Protein AF-A0A9J6FW35-F1 (afdb_monomer_lite)

Radius of gyration: 18.88 Å; chains: 1; bounding box: 47×38×40 Å

Organism: Haemaphysalis longicornis (NCBI:txid44386)

Secondary structure (DSSP, 8-state):
-HHHHHHHHHH-------HHHHHHHHHHHHHHTT-HHHHHHHHH-SBSS-EEEEEE-TTSTT-PEEEEEE-TTBHHHHHHHHHHHHHTT-----TT---SHHHHTT-

pLDDT: mean 89.57, std 8.13, range [56.5, 98.25]

Foldseek 3Di:
DVLVVVVCVVPDDDDPDDLVVVLVVVLVVCVVVVVVVLSVVSVQQPDSDWDWDWDWPPVDPPGHTDIDTGCPSHSVVSVVVVVCVVVVPDDDPDPPDDPDPVVVVVD

Sequence (107 aa):
MRKAHEAIQKNFKPSVVLPKKQKAVVLRLLKNGNLEHLRKAVAKSKKCSLEAFFTWKTHKTGLPARVIVSERGSWLNEVSTYLQRSLSKLVLHDPFLVRSSTDWCKL

Structure (mmCIF, N/CA/C/O backbone):
data_AF-A0A9J6FW35-F1
#
_entry.id   AF-A0A9J6FW35-F1
#
loop_
_atom_site.group_PDB
_atom_site.id
_atom_site.type_symbol
_atom_site.label_atom_id
_atom_site.label_alt_id
_atom_site.label_comp_id
_atom_site.label_asym_id
_atom_site.label_entity_id
_atom_site.label_seq_id
_atom_site.pdbx_PDB_ins_code
_atom_site.Cartn_x
_atom_site.Cartn_y
_atom_site.Cartn_z
_atom_site.occupancy
_atom_site.B_iso_or_equiv
_atom_site.auth_seq_id
_atom_site.auth_comp_id
_atom_site.auth_asym_id
_atom_site.auth_atom_id
_atom_site.pdbx_PDB_model_num
ATOM 1 N N . MET A 1 1 ? 26.267 0.012 -7.498 1.00 63.50 1 MET A N 1
ATOM 2 C CA . MET A 1 1 ? 25.349 1.147 -7.235 1.00 63.50 1 MET A CA 1
ATOM 3 C C . MET A 1 1 ? 24.710 1.744 -8.495 1.00 63.50 1 MET A C 1
ATOM 5 O O . MET A 1 1 ? 23.493 1.863 -8.509 1.00 63.50 1 MET A O 1
ATOM 9 N N . ARG A 1 2 ? 25.458 2.052 -9.571 1.00 82.31 2 ARG A N 1
ATOM 10 C CA . ARG A 1 2 ? 24.932 2.711 -10.794 1.00 82.31 2 ARG A CA 1
ATOM 11 C C . ARG A 1 2 ? 23.659 2.084 -11.399 1.00 82.31 2 ARG A C 1
ATOM 13 O O . ARG A 1 2 ? 22.650 2.764 -11.516 1.00 82.31 2 ARG A O 1
ATOM 20 N 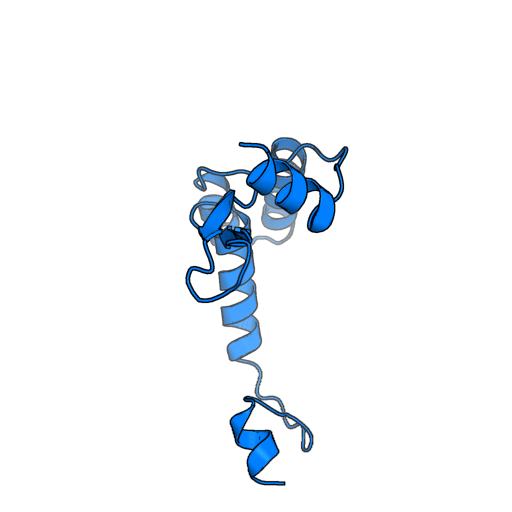N . LYS A 1 3 ? 23.660 0.775 -11.681 1.00 78.94 3 LYS A N 1
ATOM 21 C CA . LYS A 1 3 ? 22.494 0.071 -12.263 1.00 78.94 3 LYS A CA 1
ATOM 22 C C . LYS A 1 3 ? 21.244 0.083 -11.372 1.00 78.94 3 LYS A C 1
ATOM 24 O O . LYS A 1 3 ? 20.129 0.062 -11.879 1.00 78.94 3 LYS A O 1
ATOM 29 N N . ALA A 1 4 ? 21.420 0.101 -10.048 1.00 78.25 4 ALA A N 1
ATOM 30 C CA . ALA A 1 4 ? 20.299 0.218 -9.117 1.00 78.25 4 ALA A CA 1
ATOM 31 C C . ALA A 1 4 ? 19.704 1.631 -9.172 1.00 78.25 4 ALA A C 1
ATOM 33 O O . ALA A 1 4 ? 18.490 1.778 -9.243 1.00 78.25 4 ALA A O 1
ATOM 34 N N . HIS A 1 5 ? 20.554 2.660 -9.230 1.00 83.31 5 HIS A N 1
ATOM 35 C CA . HIS A 1 5 ? 20.115 4.042 -9.415 1.00 83.31 5 HIS A CA 1
ATOM 36 C C . HIS A 1 5 ? 19.372 4.239 -10.747 1.00 83.31 5 HIS A C 1
ATOM 38 O O . HIS A 1 5 ? 18.272 4.782 -10.755 1.00 83.31 5 HIS A O 1
ATOM 44 N N . GLU A 1 6 ? 19.911 3.722 -11.854 1.00 86.06 6 GLU A N 1
ATOM 45 C CA . GLU A 1 6 ? 19.247 3.733 -13.169 1.00 86.06 6 GLU A CA 1
ATOM 46 C C . GLU A 1 6 ? 17.879 3.037 -13.118 1.00 86.06 6 GLU A C 1
ATOM 48 O O . GLU A 1 6 ? 16.895 3.542 -13.657 1.00 86.06 6 GLU A O 1
ATOM 53 N N . ALA A 1 7 ? 17.786 1.900 -12.422 1.00 83.25 7 ALA A N 1
ATOM 54 C CA . ALA A 1 7 ? 16.520 1.208 -12.231 1.00 83.25 7 ALA A CA 1
ATOM 55 C C . ALA A 1 7 ? 15.527 2.026 -11.387 1.00 83.25 7 ALA A C 1
ATOM 57 O O . ALA A 1 7 ? 14.337 2.000 -11.689 1.00 83.25 7 ALA A O 1
ATOM 58 N N . ILE A 1 8 ? 15.977 2.773 -10.373 1.00 87.31 8 ILE A N 1
ATOM 59 C CA . ILE A 1 8 ? 15.098 3.672 -9.609 1.00 87.31 8 ILE A CA 1
ATOM 60 C C . ILE A 1 8 ? 14.552 4.770 -10.518 1.00 87.31 8 ILE A C 1
ATOM 62 O O . ILE A 1 8 ? 13.338 4.912 -10.618 1.00 87.31 8 ILE A O 1
ATOM 66 N N . GLN A 1 9 ? 15.429 5.492 -11.218 1.00 87.62 9 GLN A N 1
ATOM 67 C CA . GLN A 1 9 ? 15.042 6.608 -12.090 1.00 87.62 9 GLN A CA 1
ATOM 68 C C . GLN A 1 9 ? 14.107 6.167 -13.219 1.00 87.62 9 GLN A C 1
ATOM 70 O O . GLN A 1 9 ? 13.183 6.883 -13.588 1.00 87.62 9 GLN A O 1
ATOM 75 N N . LYS A 1 10 ? 14.311 4.955 -13.748 1.00 88.12 10 LYS A N 1
ATOM 76 C CA . LYS A 1 10 ? 13.448 4.393 -14.789 1.00 88.12 10 LYS A CA 1
ATOM 77 C C . LYS A 1 10 ? 12.047 4.035 -14.282 1.00 88.12 10 LYS A C 1
ATOM 79 O O . LYS A 1 10 ? 11.093 4.149 -15.044 1.00 88.12 10 LYS A O 1
ATOM 84 N N . ASN A 1 11 ? 11.923 3.527 -13.053 1.00 87.69 11 ASN A N 1
ATOM 85 C CA . ASN A 1 11 ? 10.667 2.944 -12.559 1.00 87.69 11 ASN A CA 1
ATOM 86 C C . ASN A 1 11 ? 9.884 3.862 -11.609 1.00 87.69 11 ASN A C 1
ATOM 88 O O . ASN A 1 11 ? 8.701 3.617 -11.385 1.00 87.69 11 ASN A O 1
ATOM 92 N N . PHE A 1 12 ? 10.505 4.901 -11.048 1.00 90.38 12 PHE A N 1
ATOM 93 C CA . PHE A 1 12 ? 9.874 5.779 -10.065 1.00 90.38 12 PHE A CA 1
ATOM 94 C C . PHE A 1 12 ? 10.017 7.250 -10.432 1.00 90.38 12 PHE A C 1
ATOM 96 O O . PHE A 1 12 ? 11.006 7.673 -11.022 1.00 90.38 12 PHE A O 1
ATOM 103 N N . LYS A 1 13 ? 9.031 8.040 -10.004 1.00 91.25 13 LYS A N 1
ATOM 104 C CA . LYS A 1 13 ? 9.074 9.501 -10.050 1.00 91.25 13 LYS A CA 1
ATOM 105 C C . LYS A 1 13 ? 9.258 10.050 -8.631 1.00 91.25 13 LYS A C 1
ATOM 107 O O . LYS A 1 13 ? 8.666 9.489 -7.702 1.00 91.25 13 LYS A O 1
ATOM 112 N N . PRO A 1 14 ? 10.035 11.131 -8.440 1.00 88.75 14 PRO A N 1
ATOM 113 C CA . PRO A 1 14 ? 10.105 11.818 -7.157 1.00 88.75 14 PRO A CA 1
ATOM 114 C C . PRO A 1 14 ? 8.714 12.258 -6.697 1.00 88.75 14 PRO A C 1
ATOM 116 O O . PRO A 1 14 ? 7.885 12.673 -7.506 1.00 88.75 14 PRO A O 1
ATOM 119 N N . SER A 1 15 ? 8.464 12.181 -5.392 1.00 87.38 15 SER A N 1
ATOM 120 C CA . SER A 1 15 ? 7.214 12.637 -4.790 1.00 87.38 15 SER A CA 1
ATOM 121 C C . SER A 1 15 ? 7.500 13.679 -3.722 1.00 87.38 15 SER A C 1
ATOM 123 O O . SER A 1 15 ? 8.365 13.484 -2.871 1.00 87.38 15 SER A O 1
ATOM 125 N N . VAL A 1 16 ? 6.733 14.767 -3.753 1.00 91.56 16 VAL A N 1
ATOM 126 C CA . VAL A 1 16 ? 6.744 15.814 -2.719 1.00 91.56 16 VAL A CA 1
ATOM 127 C C . VAL A 1 16 ? 5.953 15.407 -1.469 1.00 91.56 16 VAL A C 1
ATOM 129 O O . VAL A 1 16 ? 5.999 16.081 -0.440 1.00 91.56 16 VAL A O 1
ATOM 132 N N . VAL A 1 17 ? 5.206 14.301 -1.539 1.00 90.19 17 VAL A N 1
ATOM 133 C CA . VAL A 1 17 ? 4.352 13.839 -0.445 1.00 90.19 17 VAL A CA 1
ATOM 134 C C . VAL A 1 17 ? 5.196 13.163 0.625 1.00 90.19 17 VAL A C 1
ATOM 136 O O . VAL A 1 17 ? 5.875 12.168 0.380 1.00 90.19 17 VAL A O 1
ATOM 139 N N . LEU A 1 18 ? 5.085 13.660 1.854 1.00 92.94 18 LEU A N 1
ATOM 140 C CA . LEU A 1 18 ? 5.752 13.068 3.007 1.00 92.94 18 LEU A CA 1
ATOM 141 C C . LEU A 1 18 ? 4.978 11.831 3.498 1.00 92.94 18 LEU A C 1
ATOM 143 O O . LEU A 1 18 ? 3.845 11.981 3.971 1.00 92.94 18 LEU A O 1
ATOM 147 N N . PRO A 1 19 ? 5.579 10.624 3.506 1.00 92.69 19 PRO A N 1
ATOM 148 C CA . PRO A 1 19 ? 4.873 9.395 3.880 1.00 92.69 19 PRO A CA 1
ATOM 149 C C . PRO A 1 19 ? 4.258 9.434 5.286 1.00 92.69 19 PRO A C 1
ATOM 151 O O . PRO A 1 19 ? 3.169 8.909 5.516 1.00 92.69 19 PRO A O 1
ATOM 154 N N . LYS A 1 20 ? 4.922 10.107 6.236 1.00 93.81 20 LYS A N 1
ATOM 155 C CA . LYS A 1 20 ? 4.407 10.298 7.602 1.00 93.81 20 LYS A CA 1
ATOM 156 C C . LYS A 1 20 ? 3.133 11.150 7.628 1.00 93.81 20 LYS A C 1
ATOM 158 O O . LYS A 1 20 ? 2.190 10.799 8.333 1.00 93.81 20 LYS A O 1
ATOM 163 N N . LYS A 1 21 ? 3.088 12.235 6.840 1.00 95.12 21 LYS A N 1
ATOM 164 C CA . LYS A 1 21 ? 1.888 13.079 6.715 1.00 95.12 21 LYS A CA 1
ATOM 165 C C . LYS A 1 21 ? 0.741 12.272 6.109 1.00 95.12 21 LYS A C 1
ATOM 167 O O . LYS A 1 21 ? -0.365 12.310 6.638 1.00 95.12 21 LYS A O 1
ATOM 172 N N . GLN A 1 22 ? 1.024 11.466 5.085 1.00 94.94 22 GLN A N 1
ATOM 173 C CA . GLN A 1 22 ? 0.014 10.604 4.473 1.00 94.94 22 GLN A CA 1
ATOM 174 C C . GLN A 1 22 ? -0.547 9.575 5.465 1.00 94.94 22 GLN A C 1
ATOM 176 O O . GLN A 1 22 ? -1.762 9.430 5.579 1.00 94.94 22 GLN A O 1
ATOM 181 N N . LYS A 1 23 ? 0.315 8.921 6.256 1.00 95.62 23 LYS A N 1
ATOM 182 C CA . LYS A 1 23 ? -0.120 7.993 7.312 1.00 95.62 23 LYS A CA 1
ATOM 183 C C . LYS A 1 23 ? -1.023 8.682 8.347 1.00 95.62 23 LYS A C 1
ATOM 185 O O . LYS A 1 23 ? -2.019 8.097 8.768 1.00 95.62 23 LYS A O 1
ATOM 190 N N . ALA A 1 24 ? -0.720 9.923 8.734 1.00 96.44 24 ALA A N 1
ATOM 191 C CA . ALA A 1 24 ? -1.565 10.693 9.651 1.00 96.44 24 ALA A CA 1
ATOM 192 C C . ALA A 1 24 ? -2.955 10.992 9.058 1.00 96.44 24 ALA A C 1
ATOM 194 O O . ALA A 1 24 ? -3.964 10.852 9.750 1.00 96.44 24 ALA A O 1
ATOM 195 N N . VAL A 1 25 ? -3.023 11.334 7.765 1.00 96.56 25 VAL A N 1
ATOM 196 C CA . VAL A 1 25 ? -4.297 11.523 7.050 1.00 96.56 25 VAL A CA 1
ATOM 197 C C . VAL A 1 25 ? -5.125 10.239 7.062 1.00 96.56 25 VAL A C 1
ATOM 199 O O . VAL A 1 25 ? -6.308 10.286 7.390 1.00 96.56 25 VAL A O 1
ATOM 202 N N . VAL A 1 26 ? -4.502 9.092 6.781 1.00 96.25 26 VAL A N 1
ATOM 203 C CA . VAL A 1 26 ? -5.172 7.782 6.803 1.00 96.25 26 VAL A CA 1
ATOM 204 C C . VAL A 1 26 ? -5.719 7.466 8.192 1.00 96.25 26 VAL A C 1
ATOM 206 O O . VAL A 1 26 ? -6.882 7.104 8.319 1.00 96.25 26 VAL A O 1
ATOM 209 N N . LEU A 1 27 ? -4.931 7.663 9.251 1.00 98.00 27 LEU A N 1
ATOM 210 C CA . LEU A 1 27 ? -5.392 7.443 10.627 1.00 98.00 27 LEU A CA 1
ATOM 211 C C . LEU A 1 27 ? -6.630 8.279 10.975 1.00 98.00 27 LEU A C 1
ATOM 213 O O . LEU A 1 27 ? -7.526 7.782 11.657 1.00 98.00 27 LEU A O 1
ATOM 217 N N . ARG A 1 28 ? -6.691 9.525 10.495 1.00 98.25 28 ARG A N 1
ATOM 218 C CA . ARG A 1 28 ? -7.859 10.398 10.661 1.00 98.25 28 ARG A CA 1
ATOM 219 C C . ARG A 1 28 ? -9.067 9.887 9.874 1.00 98.25 28 ARG A C 1
ATOM 221 O O . ARG A 1 28 ? -10.151 9.828 10.438 1.00 98.25 28 ARG A O 1
ATOM 228 N N . LEU A 1 29 ? -8.886 9.478 8.617 1.00 97.88 29 LEU A N 1
ATOM 229 C CA . LEU A 1 29 ? -9.968 8.906 7.805 1.00 97.88 29 LEU A CA 1
ATOM 230 C C . LEU A 1 29 ? -10.556 7.649 8.456 1.00 97.88 29 LEU A C 1
ATOM 232 O O . LEU A 1 29 ? -11.770 7.526 8.573 1.00 97.88 29 LEU A O 1
ATOM 236 N N . LEU A 1 30 ? -9.697 6.753 8.945 1.00 97.81 30 LEU A N 1
ATOM 237 C CA . LEU A 1 30 ? -10.123 5.528 9.621 1.00 97.81 30 LEU A CA 1
ATOM 238 C C . LEU A 1 30 ? -10.846 5.810 10.939 1.00 97.81 30 LEU A C 1
ATOM 240 O O . LEU A 1 30 ? -11.804 5.114 11.263 1.00 97.81 30 LEU A O 1
ATOM 244 N N . LYS A 1 31 ? -10.418 6.839 11.682 1.00 97.94 31 LYS A N 1
ATOM 245 C CA . LYS A 1 31 ? -11.135 7.305 12.873 1.00 97.94 31 LYS A CA 1
ATOM 246 C C . LYS A 1 31 ? -12.534 7.804 12.506 1.00 97.94 31 LYS A C 1
ATOM 248 O O . LYS A 1 31 ? -13.500 7.375 13.119 1.00 97.94 31 LYS A O 1
ATOM 253 N N . ASN A 1 32 ? -12.638 8.664 11.493 1.00 98.00 32 ASN A N 1
ATOM 254 C CA . ASN A 1 32 ? -13.914 9.237 11.056 1.00 98.00 32 ASN A CA 1
ATOM 255 C C . ASN A 1 32 ? -14.870 8.176 10.489 1.00 98.00 32 ASN A C 1
ATOM 257 O O . ASN A 1 32 ? -16.078 8.307 10.626 1.00 98.00 32 ASN A O 1
ATOM 261 N N . GLY A 1 33 ? -14.333 7.119 9.876 1.00 96.50 33 GLY A N 1
ATOM 262 C CA . GLY A 1 33 ? -15.105 5.976 9.389 1.00 96.50 33 GLY A CA 1
ATOM 263 C C . GLY A 1 33 ? -15.433 4.922 10.451 1.00 96.50 33 GLY A C 1
ATOM 264 O O . GLY A 1 33 ? -15.897 3.848 10.085 1.00 96.50 33 GLY A O 1
ATOM 265 N N . ASN A 1 34 ? -15.155 5.172 11.738 1.00 96.69 34 ASN A N 1
ATOM 266 C CA . ASN A 1 34 ? -15.351 4.217 12.839 1.00 96.69 34 ASN A CA 1
ATOM 267 C C . ASN A 1 34 ? -14.626 2.862 12.650 1.00 96.69 34 ASN A C 1
ATOM 269 O O . ASN A 1 34 ? -15.033 1.835 13.189 1.00 96.69 34 ASN A O 1
ATOM 273 N N . LEU A 1 35 ? -13.500 2.847 11.927 1.00 97.38 35 LEU A N 1
ATOM 274 C CA . LEU A 1 35 ? -12.703 1.648 11.636 1.00 97.38 35 LEU A CA 1
ATOM 275 C C . LEU A 1 35 ? -11.581 1.447 12.668 1.00 97.38 35 LEU A C 1
ATOM 277 O O . LEU A 1 35 ? -10.401 1.350 12.323 1.00 97.38 35 LEU A O 1
ATOM 281 N N . GLU A 1 36 ? -11.930 1.394 13.954 1.00 97.06 36 GLU A N 1
ATOM 282 C CA . GLU A 1 36 ? -10.957 1.484 15.055 1.00 97.06 36 GLU A CA 1
ATOM 283 C C . GLU A 1 36 ? -9.942 0.328 15.078 1.00 97.06 36 GLU A C 1
ATOM 285 O O . GLU A 1 36 ? -8.755 0.543 15.337 1.00 97.06 36 GLU A O 1
ATOM 290 N N . HIS A 1 37 ? -10.368 -0.893 14.742 1.00 96.25 37 HIS A N 1
ATOM 291 C CA . HIS A 1 37 ? -9.462 -2.043 14.664 1.00 96.25 37 HIS A CA 1
ATOM 292 C C . HIS A 1 37 ? -8.390 -1.847 13.580 1.00 96.25 37 HIS A C 1
ATOM 294 O O . HIS A 1 37 ? -7.193 -2.002 13.837 1.00 96.25 37 HIS A O 1
ATOM 300 N N . LEU A 1 38 ? -8.806 -1.430 12.379 1.00 97.56 38 LEU A N 1
ATOM 301 C CA . LEU A 1 38 ? -7.888 -1.129 11.281 1.00 97.56 38 LEU A CA 1
ATOM 302 C C . LEU A 1 38 ? -6.998 0.073 11.614 1.00 97.56 38 LEU A C 1
ATOM 304 O O . LEU A 1 38 ? -5.798 0.046 11.350 1.00 97.56 38 LEU A O 1
ATOM 308 N N . ARG A 1 39 ? -7.551 1.109 12.254 1.00 98.19 39 ARG A N 1
ATOM 309 C CA . ARG A 1 39 ? -6.794 2.285 12.695 1.00 98.19 39 ARG A CA 1
ATOM 310 C C . ARG A 1 39 ? -5.657 1.900 13.641 1.00 98.19 39 ARG A C 1
ATOM 312 O O . ARG A 1 39 ? -4.536 2.377 13.460 1.00 98.19 39 ARG A O 1
ATOM 319 N N . LYS A 1 40 ? -5.914 1.028 14.623 1.00 97.88 40 LYS A N 1
ATOM 320 C CA . LYS A 1 40 ? -4.890 0.520 15.556 1.00 97.88 40 LYS A CA 1
ATOM 321 C C . LYS A 1 40 ? -3.805 -0.280 14.830 1.00 97.88 40 LYS A C 1
ATOM 323 O O . LYS A 1 40 ? -2.621 -0.059 15.090 1.00 97.88 40 LYS A O 1
ATOM 328 N N . ALA A 1 41 ? -4.186 -1.144 13.888 1.00 97.12 41 ALA A N 1
ATOM 329 C CA . ALA A 1 41 ? -3.234 -1.891 13.063 1.00 97.12 41 ALA A CA 1
ATOM 330 C C . ALA A 1 41 ? -2.346 -0.949 12.225 1.00 97.12 41 ALA A C 1
ATOM 332 O O . ALA A 1 41 ? -1.115 -1.021 12.282 1.00 97.12 41 ALA A O 1
ATOM 333 N N . VAL A 1 42 ? -2.959 0.029 11.547 1.00 97.19 42 VAL A N 1
ATOM 334 C CA . VAL A 1 42 ? -2.253 1.074 10.794 1.00 97.19 42 VAL A CA 1
ATOM 335 C C . VAL A 1 42 ? -1.323 1.879 11.698 1.00 97.19 42 VAL A C 1
ATOM 337 O O . VAL A 1 42 ? -0.179 2.124 11.314 1.00 97.19 42 VAL A O 1
ATOM 340 N N . ALA A 1 43 ? -1.745 2.263 12.904 1.00 96.69 43 ALA A N 1
ATOM 341 C CA . ALA A 1 43 ? -0.901 2.999 13.844 1.00 96.69 43 ALA A CA 1
ATOM 342 C C . ALA A 1 43 ? 0.364 2.202 14.204 1.00 96.69 43 ALA A C 1
ATOM 344 O O . ALA A 1 43 ? 1.467 2.746 14.107 1.00 96.69 43 ALA A O 1
ATOM 345 N N . LYS A 1 44 ? 0.210 0.903 14.502 1.00 96.56 44 LYS A N 1
ATOM 346 C CA . LYS A 1 44 ? 1.292 -0.023 14.881 1.00 96.56 44 LYS A CA 1
ATOM 347 C C . LYS A 1 44 ? 2.264 -0.355 13.738 1.00 96.56 44 LYS A C 1
ATOM 349 O O . LYS A 1 44 ? 3.380 -0.799 14.004 1.00 96.56 44 LYS A O 1
ATOM 354 N N . SER A 1 45 ? 1.877 -0.146 12.477 1.00 95.12 45 SER A N 1
ATOM 355 C CA . SER A 1 45 ? 2.764 -0.396 11.331 1.00 95.12 45 SER A CA 1
ATOM 356 C C . SER A 1 45 ? 4.081 0.387 11.440 1.00 95.12 45 SER A C 1
ATOM 358 O O . SER A 1 45 ? 4.098 1.583 11.746 1.00 95.12 45 SER A O 1
ATOM 360 N N . LYS A 1 46 ? 5.205 -0.285 11.171 1.00 92.62 46 LYS A N 1
ATOM 361 C CA . LYS A 1 46 ? 6.547 0.292 11.349 1.00 92.62 46 LYS A CA 1
ATOM 362 C C . LYS A 1 46 ? 6.930 1.229 10.203 1.00 92.62 46 LYS A C 1
ATOM 364 O O . LYS A 1 46 ? 7.603 2.232 10.425 1.00 92.62 46 LYS A O 1
ATOM 369 N N . LYS A 1 47 ? 6.502 0.917 8.977 1.00 93.94 47 LYS A N 1
ATOM 370 C CA . LYS A 1 47 ? 6.873 1.665 7.770 1.00 93.94 47 LYS A CA 1
ATOM 371 C C . LYS A 1 47 ? 5.754 2.610 7.338 1.00 93.94 47 LYS A C 1
ATOM 373 O O . LYS A 1 47 ? 4.571 2.278 7.384 1.00 93.94 47 LYS A O 1
ATOM 378 N N . CYS A 1 48 ? 6.141 3.804 6.897 1.00 92.56 48 CYS A N 1
ATOM 379 C CA . CYS A 1 48 ? 5.206 4.805 6.371 1.00 92.56 48 CYS A CA 1
ATOM 380 C C . CYS A 1 48 ? 5.047 4.736 4.844 1.00 92.56 48 CYS A C 1
ATOM 382 O O . CYS A 1 48 ? 4.144 5.368 4.304 1.00 92.56 48 CYS A O 1
ATOM 384 N N . SER A 1 49 ? 5.909 3.982 4.165 1.00 90.88 49 SER A N 1
ATOM 385 C CA . SER A 1 49 ? 5.940 3.803 2.715 1.00 90.88 49 SER A CA 1
ATOM 386 C C . SER A 1 49 ? 6.183 2.336 2.365 1.00 90.88 49 SER A C 1
ATOM 388 O O . SER A 1 49 ? 6.527 1.528 3.234 1.00 90.88 49 SER A O 1
ATOM 390 N N . LEU A 1 50 ? 6.034 2.020 1.081 1.00 92.12 50 LEU A N 1
ATOM 391 C CA . LEU A 1 50 ? 6.527 0.774 0.506 1.00 92.12 50 LEU A CA 1
ATOM 392 C C . LEU A 1 50 ? 8.062 0.755 0.537 1.00 92.12 50 LEU A C 1
ATOM 394 O O . LEU A 1 50 ? 8.709 1.807 0.556 1.00 92.12 50 LEU A O 1
ATOM 398 N N . GLU A 1 51 ? 8.632 -0.442 0.543 1.00 91.31 51 GLU A N 1
ATOM 399 C CA . GLU A 1 51 ? 10.073 -0.661 0.454 1.00 91.31 51 GLU A CA 1
ATOM 400 C C . GLU A 1 51 ? 10.425 -1.192 -0.933 1.00 91.31 51 GLU A C 1
ATOM 402 O O . GLU A 1 51 ? 9.795 -2.134 -1.414 1.00 91.31 51 GLU A O 1
ATOM 407 N N . ALA A 1 52 ? 11.433 -0.595 -1.566 1.00 90.19 52 ALA A N 1
ATOM 408 C CA . ALA A 1 52 ? 11.973 -1.066 -2.833 1.00 90.19 52 ALA A CA 1
ATOM 409 C C . ALA A 1 52 ? 13.304 -1.786 -2.598 1.00 90.19 52 ALA A C 1
ATOM 411 O O . ALA A 1 52 ? 14.191 -1.262 -1.925 1.00 90.19 52 ALA A O 1
ATOM 412 N N . PHE A 1 53 ? 13.458 -2.964 -3.190 1.00 90.62 53 PHE A N 1
ATOM 413 C CA . PHE A 1 53 ? 14.715 -3.706 -3.234 1.00 90.62 53 PHE A CA 1
ATOM 414 C C . PHE A 1 53 ? 14.952 -4.261 -4.639 1.00 90.62 53 PHE A C 1
ATOM 416 O O . PHE A 1 53 ? 14.090 -4.169 -5.513 1.00 90.62 53 PHE A O 1
ATOM 423 N N . PHE A 1 54 ? 16.143 -4.804 -4.885 1.00 89.94 54 PHE A N 1
ATOM 424 C CA . PHE A 1 54 ? 16.566 -5.204 -6.226 1.00 89.94 54 PHE A CA 1
ATOM 425 C C . PHE A 1 54 ? 16.974 -6.668 -6.255 1.00 89.94 54 PHE A C 1
ATOM 427 O O . PHE A 1 54 ? 17.630 -7.160 -5.341 1.00 89.94 54 PHE A O 1
ATOM 434 N N . THR A 1 55 ? 16.628 -7.341 -7.348 1.00 90.88 55 THR A N 1
ATOM 435 C CA . THR A 1 55 ? 17.174 -8.652 -7.699 1.00 90.88 55 THR A CA 1
ATOM 436 C C . THR A 1 55 ? 17.759 -8.612 -9.106 1.00 90.88 55 THR A C 1
ATOM 438 O O . THR A 1 55 ? 17.246 -7.908 -9.981 1.00 90.88 55 THR A O 1
ATOM 441 N N . TRP A 1 56 ? 18.841 -9.346 -9.343 1.00 91.19 56 TRP A N 1
ATOM 442 C CA . TRP A 1 56 ? 19.499 -9.383 -10.646 1.00 91.19 56 TRP A CA 1
ATOM 443 C C . TRP A 1 56 ? 18.880 -10.457 -11.530 1.00 91.19 56 TRP A C 1
ATOM 445 O O . TRP A 1 56 ? 18.733 -11.608 -11.125 1.00 91.19 56 TRP A O 1
ATOM 455 N N . LYS A 1 57 ? 18.549 -10.104 -12.776 1.00 88.31 57 LYS A N 1
ATOM 456 C CA . LYS A 1 57 ? 18.174 -11.106 -13.780 1.00 88.31 57 LYS A CA 1
ATOM 457 C C . LYS A 1 57 ? 19.442 -11.734 -14.357 1.00 88.31 57 LYS A C 1
ATOM 459 O O . LYS A 1 57 ? 19.966 -11.244 -15.353 1.00 88.31 57 LYS A O 1
ATOM 464 N N . THR A 1 58 ? 19.913 -12.809 -13.730 1.00 90.88 58 THR A N 1
ATOM 465 C CA . THR A 1 58 ? 21.146 -13.524 -14.115 1.00 90.88 58 THR A CA 1
ATOM 466 C C . THR A 1 58 ? 21.081 -14.149 -15.509 1.00 90.88 58 THR A C 1
ATOM 468 O O . THR A 1 58 ? 22.097 -14.238 -16.181 1.00 90.88 58 THR A O 1
ATOM 471 N N . HIS A 1 59 ? 19.882 -14.496 -15.984 1.00 89.38 59 HIS A N 1
ATOM 472 C CA . HIS A 1 59 ? 19.655 -15.073 -17.314 1.00 89.38 59 HIS A CA 1
ATOM 473 C C . HIS A 1 59 ? 19.652 -14.053 -18.471 1.00 89.38 59 HIS A C 1
ATOM 475 O O . HIS A 1 59 ? 19.387 -14.435 -19.606 1.00 89.38 59 HIS A O 1
ATOM 481 N N . LYS A 1 60 ? 19.850 -12.750 -18.215 1.00 88.62 60 LYS A N 1
ATOM 482 C CA . LYS A 1 60 ? 19.829 -11.715 -19.263 1.00 88.62 60 LYS A CA 1
ATOM 483 C C . LYS A 1 60 ? 21.189 -11.058 -19.413 1.00 88.62 60 LYS A C 1
ATOM 485 O O . LYS A 1 60 ? 21.792 -10.634 -18.424 1.00 88.62 60 LYS A O 1
ATOM 490 N N . THR A 1 61 ? 21.609 -10.875 -20.660 1.00 86.81 61 THR A 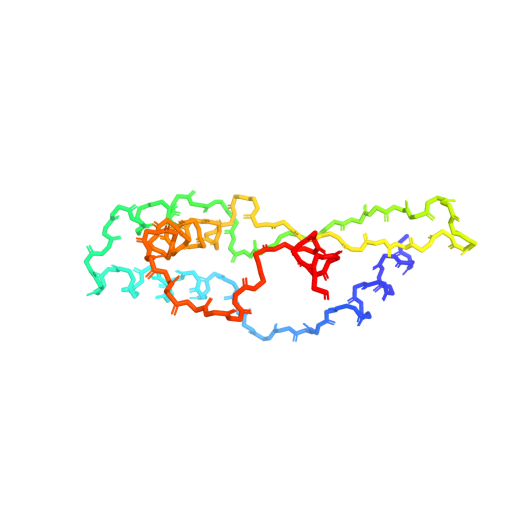N 1
ATOM 491 C CA . THR A 1 61 ? 22.804 -10.108 -21.013 1.00 86.81 61 THR A CA 1
ATOM 492 C C . THR A 1 61 ? 22.755 -8.723 -20.367 1.00 86.81 61 THR A C 1
ATOM 494 O O . THR A 1 61 ? 21.712 -8.067 -20.330 1.00 86.81 61 THR A O 1
ATOM 497 N N . GLY A 1 62 ? 23.877 -8.296 -19.790 1.00 84.19 62 GLY A N 1
ATOM 498 C CA . GLY A 1 62 ? 23.969 -7.026 -19.070 1.00 84.19 62 GLY A CA 1
ATOM 499 C C . GLY A 1 62 ? 23.431 -7.047 -17.633 1.00 84.19 62 GLY A C 1
ATOM 500 O O . GLY A 1 62 ? 23.542 -6.020 -16.961 1.00 84.19 62 GLY A O 1
ATOM 501 N N . LEU A 1 63 ? 22.919 -8.179 -17.128 1.00 86.06 63 LEU A N 1
ATOM 502 C CA . LEU A 1 63 ? 22.491 -8.384 -15.732 1.00 86.06 63 LEU A CA 1
ATOM 503 C C . LEU A 1 63 ? 21.608 -7.235 -15.196 1.00 86.06 63 LEU A C 1
ATOM 505 O O . LEU A 1 63 ? 22.001 -6.533 -14.257 1.00 86.06 63 LEU A O 1
ATOM 509 N N . PRO A 1 64 ? 20.440 -6.969 -15.810 1.00 87.31 64 PRO A N 1
ATOM 510 C CA . PRO A 1 64 ? 19.602 -5.848 -15.412 1.00 87.31 64 PRO A CA 1
ATOM 511 C C . PRO A 1 64 ? 19.001 -6.059 -14.015 1.00 87.31 64 PRO A C 1
ATOM 513 O O . PRO A 1 64 ? 18.614 -7.175 -13.646 1.00 87.31 64 PRO A O 1
ATOM 516 N N . ALA A 1 65 ? 18.870 -4.963 -13.260 1.00 88.12 65 ALA A N 1
ATOM 517 C CA . ALA A 1 65 ? 18.159 -4.957 -11.983 1.00 88.12 65 ALA A CA 1
ATOM 518 C C . ALA A 1 65 ? 16.653 -5.067 -12.239 1.00 88.12 65 ALA A C 1
ATOM 520 O O . ALA A 1 65 ? 16.089 -4.293 -13.014 1.00 88.12 65 ALA A O 1
ATOM 521 N N . ARG A 1 66 ? 15.981 -5.987 -11.552 1.00 86.38 66 ARG A N 1
ATOM 522 C CA . ARG A 1 66 ? 14.534 -5.943 -11.354 1.00 86.38 66 ARG A CA 1
ATOM 523 C C . ARG A 1 66 ? 14.275 -5.280 -10.013 1.00 86.38 66 ARG A C 1
ATOM 525 O O . ARG A 1 66 ? 14.730 -5.773 -8.985 1.00 86.38 66 ARG A O 1
ATOM 532 N N . VAL A 1 67 ? 13.520 -4.192 -10.046 1.00 90.81 67 VAL A N 1
ATOM 533 C CA . VAL A 1 67 ? 12.966 -3.588 -8.839 1.00 90.81 67 VAL A CA 1
ATOM 534 C C . VAL A 1 67 ? 11.827 -4.465 -8.333 1.00 90.81 67 VAL A C 1
ATOM 536 O O . VAL A 1 67 ? 10.982 -4.894 -9.118 1.00 90.81 67 VAL A O 1
ATOM 539 N N . ILE A 1 68 ? 11.812 -4.728 -7.035 1.00 91.06 68 ILE A N 1
ATOM 540 C CA . ILE A 1 68 ? 10.714 -5.370 -6.325 1.00 91.06 68 ILE A CA 1
ATOM 541 C C . ILE A 1 68 ? 10.224 -4.386 -5.269 1.00 91.06 68 ILE A C 1
ATOM 543 O O . ILE A 1 68 ? 11.026 -3.787 -4.554 1.00 91.06 68 ILE A O 1
ATOM 547 N N . VAL A 1 69 ? 8.907 -4.213 -5.189 1.00 91.94 69 VAL A N 1
ATOM 548 C CA . VAL A 1 69 ? 8.252 -3.347 -4.208 1.00 91.94 69 VAL A CA 1
ATOM 549 C C . VAL A 1 69 ? 7.506 -4.226 -3.217 1.00 91.94 69 VAL A C 1
ATOM 551 O O . VAL A 1 69 ? 6.772 -5.124 -3.618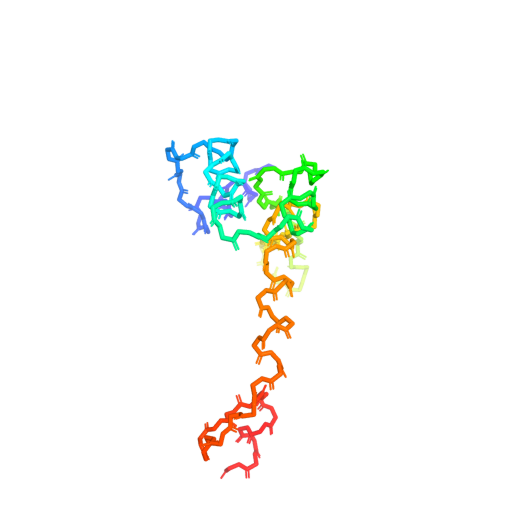 1.00 91.94 69 VAL A O 1
ATOM 554 N N . SER A 1 70 ? 7.703 -3.976 -1.928 1.00 92.75 70 SER A N 1
ATOM 555 C CA . SER A 1 70 ? 7.046 -4.705 -0.849 1.00 92.75 70 SER A CA 1
ATOM 556 C C . SER A 1 70 ? 6.258 -3.762 0.043 1.00 92.75 70 SER A C 1
ATOM 558 O O . SER A 1 70 ? 6.758 -2.728 0.492 1.00 92.75 70 SER A O 1
ATOM 560 N N . GLU A 1 71 ? 5.024 -4.155 0.344 1.00 93.50 71 GLU A N 1
ATOM 561 C CA . GLU A 1 71 ? 4.186 -3.500 1.345 1.00 93.50 71 GLU A CA 1
ATOM 562 C C . GLU A 1 71 ? 4.448 -4.012 2.769 1.00 93.50 71 GLU A C 1
ATOM 564 O O . GLU A 1 71 ? 3.895 -3.469 3.728 1.00 93.50 71 GLU A O 1
ATOM 569 N N . ARG A 1 72 ? 5.314 -5.023 2.945 1.00 92.81 72 ARG A N 1
ATOM 570 C CA . ARG A 1 72 ? 5.516 -5.706 4.228 1.00 92.81 72 ARG A CA 1
ATOM 571 C C . ARG A 1 72 ? 5.919 -4.735 5.340 1.00 92.81 72 ARG A C 1
ATOM 573 O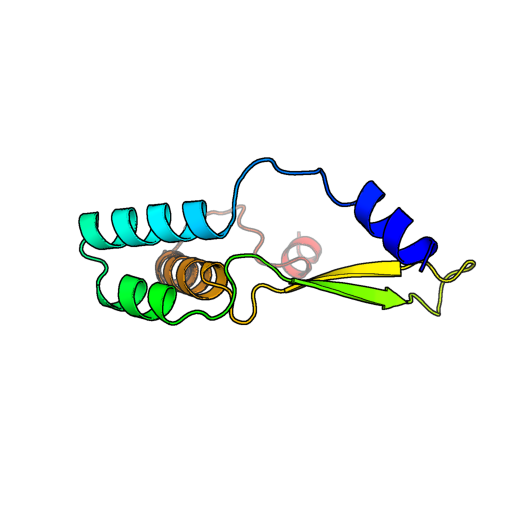 O . ARG A 1 72 ? 6.991 -4.121 5.315 1.00 92.81 72 ARG A O 1
ATOM 580 N N . GLY A 1 73 ? 5.073 -4.666 6.367 1.00 92.19 73 GLY A N 1
ATOM 581 C CA . GLY A 1 73 ? 5.261 -3.809 7.540 1.00 92.19 73 GLY A CA 1
ATOM 582 C C . GLY A 1 73 ? 4.884 -2.340 7.324 1.00 92.19 73 GLY A C 1
ATOM 583 O O . GLY A 1 73 ? 5.049 -1.540 8.250 1.00 92.19 73 GLY A O 1
ATOM 584 N N . SER A 1 74 ? 4.396 -1.982 6.133 1.00 95.69 74 SER A N 1
ATOM 585 C CA . SER A 1 74 ? 3.799 -0.677 5.850 1.00 95.69 74 SER A CA 1
ATOM 586 C C . SER A 1 74 ? 2.334 -0.640 6.274 1.00 95.69 74 SER A C 1
ATOM 588 O O . SER A 1 74 ? 1.670 -1.672 6.337 1.00 95.69 74 SER A O 1
ATOM 590 N N . TRP A 1 75 ? 1.807 0.556 6.537 1.00 95.69 75 TRP A N 1
ATOM 591 C CA . TRP A 1 75 ? 0.372 0.714 6.786 1.00 95.69 75 TRP A CA 1
ATOM 592 C C . TRP A 1 75 ? -0.491 0.347 5.572 1.00 95.69 75 TRP A C 1
ATOM 594 O O . TRP A 1 75 ? -1.657 0.008 5.762 1.00 95.69 75 TRP A O 1
ATOM 604 N N . LEU A 1 76 ? 0.060 0.411 4.350 1.00 95.19 76 LEU A N 1
ATOM 605 C CA . LEU A 1 76 ? -0.684 0.057 3.142 1.00 95.19 76 LEU A CA 1
ATOM 606 C C . LEU A 1 76 ? -1.115 -1.406 3.183 1.00 95.19 76 LEU A C 1
ATOM 608 O O . LEU A 1 76 ? -2.256 -1.668 2.840 1.00 95.19 76 LEU A O 1
ATOM 612 N N . ASN A 1 77 ? -0.270 -2.303 3.703 1.00 96.38 77 ASN A N 1
ATOM 613 C CA . ASN A 1 77 ? -0.585 -3.727 3.851 1.00 96.38 77 ASN A CA 1
ATOM 614 C C . ASN A 1 77 ? -1.843 -3.975 4.698 1.00 96.38 77 ASN A C 1
ATOM 616 O O . ASN A 1 77 ? -2.655 -4.842 4.388 1.00 96.38 77 ASN A O 1
ATOM 620 N N . GLU A 1 78 ? -2.016 -3.212 5.780 1.00 96.56 78 GLU A N 1
ATOM 621 C CA . GLU A 1 78 ? -3.194 -3.340 6.646 1.00 96.56 78 GLU A CA 1
ATOM 622 C C . GLU A 1 78 ? -4.465 -2.892 5.913 1.00 96.56 78 GLU A C 1
ATOM 624 O O . GLU A 1 78 ? -5.499 -3.559 5.967 1.00 96.56 78 GLU A O 1
ATOM 629 N N . VAL A 1 79 ? -4.378 -1.767 5.196 1.00 95.75 79 VAL A N 1
ATOM 630 C CA . VAL A 1 79 ? -5.504 -1.200 4.444 1.00 95.75 79 VAL A CA 1
ATOM 631 C C . VAL A 1 79 ? -5.851 -2.065 3.229 1.00 95.75 79 VAL A C 1
ATOM 633 O O . VAL A 1 79 ? -7.026 -2.360 3.021 1.00 95.75 79 VAL A O 1
ATOM 636 N N . SER A 1 80 ? -4.858 -2.512 2.458 1.00 95.38 80 SER A N 1
ATOM 637 C CA . SER A 1 80 ? -5.038 -3.373 1.284 1.00 95.38 80 SER A CA 1
ATOM 638 C C . SER A 1 80 ? -5.680 -4.697 1.681 1.00 95.38 80 SER A C 1
ATOM 640 O O . SER A 1 80 ? -6.689 -5.084 1.096 1.00 95.38 80 SER A O 1
ATOM 642 N N . THR A 1 81 ? -5.193 -5.328 2.752 1.00 95.69 81 THR A N 1
ATOM 643 C CA . THR A 1 81 ? -5.772 -6.565 3.290 1.00 95.69 81 THR A CA 1
ATOM 644 C C . THR A 1 81 ? -7.220 -6.365 3.739 1.00 95.69 81 THR A C 1
ATOM 646 O O . THR A 1 81 ? -8.076 -7.208 3.466 1.00 95.69 81 THR A O 1
ATOM 649 N N . TYR A 1 82 ? -7.530 -5.263 4.427 1.00 95.62 82 TYR A N 1
ATOM 650 C CA . TYR A 1 82 ? -8.901 -4.962 4.847 1.00 95.62 82 TYR A CA 1
ATOM 651 C C . TYR A 1 82 ? -9.854 -4.804 3.654 1.00 95.62 82 TYR A C 1
ATOM 653 O O . TYR A 1 82 ? -10.940 -5.392 3.637 1.00 95.62 82 TYR A O 1
ATOM 661 N N . LEU A 1 83 ? -9.433 -4.041 2.642 1.00 95.31 83 LEU A N 1
ATOM 662 C CA . LEU A 1 83 ? -10.206 -3.840 1.419 1.00 95.31 83 LEU A CA 1
ATOM 663 C C . LEU A 1 83 ? -10.388 -5.158 0.671 1.00 95.31 83 LEU A C 1
ATOM 665 O O . LEU A 1 83 ? -11.514 -5.514 0.339 1.00 95.31 83 LEU A O 1
ATOM 669 N N . GLN A 1 84 ? -9.315 -5.928 0.492 1.00 94.44 84 GLN A N 1
ATOM 670 C CA . GLN A 1 84 ? -9.363 -7.220 -0.180 1.00 94.44 84 GLN A CA 1
ATOM 671 C C . GLN A 1 84 ? -10.317 -8.184 0.526 1.00 94.44 84 GLN A C 1
ATOM 673 O O . GLN A 1 84 ? -11.155 -8.780 -0.133 1.00 94.44 84 GLN A O 1
ATOM 678 N N . ARG A 1 85 ? -10.282 -8.291 1.861 1.00 94.62 85 ARG A N 1
ATOM 679 C CA . ARG A 1 85 ? -11.234 -9.133 2.616 1.00 94.62 85 ARG A CA 1
ATOM 680 C C . ARG A 1 85 ? -12.690 -8.745 2.385 1.00 94.62 85 ARG A C 1
ATOM 682 O O . ARG A 1 85 ? -13.559 -9.611 2.437 1.00 94.62 85 ARG A O 1
ATOM 689 N N . SER A 1 86 ? -12.953 -7.458 2.189 1.00 91.69 86 SER A N 1
ATOM 690 C CA . SER A 1 86 ? -14.300 -6.952 1.924 1.00 91.69 86 SER A CA 1
ATOM 691 C C . SER A 1 86 ? -14.712 -7.257 0.483 1.00 91.69 86 SER A C 1
ATOM 693 O O . SER A 1 86 ? -15.785 -7.806 0.256 1.00 91.69 86 SER A O 1
ATOM 695 N N . LEU A 1 87 ? -13.824 -6.988 -0.477 1.00 91.25 87 LEU A N 1
ATOM 696 C CA . LEU A 1 87 ? -14.052 -7.229 -1.902 1.00 91.25 87 LEU A CA 1
ATOM 697 C C . LEU A 1 87 ? -14.167 -8.722 -2.236 1.00 91.25 87 LEU A C 1
ATOM 699 O O . LEU A 1 87 ? -15.017 -9.097 -3.031 1.00 91.25 87 LEU A O 1
ATOM 703 N N . SER A 1 88 ? -13.387 -9.590 -1.591 1.00 89.00 88 SER A N 1
ATOM 704 C CA . SER A 1 88 ? -13.429 -11.042 -1.813 1.00 89.00 88 SER A CA 1
ATOM 705 C C . SER A 1 88 ? -14.745 -11.695 -1.386 1.00 89.00 88 SER A C 1
ATOM 707 O O . SER A 1 88 ? -15.001 -12.834 -1.764 1.00 89.00 88 SER A O 1
ATOM 709 N N . LYS A 1 89 ? -15.570 -11.011 -0.583 1.00 89.69 89 LYS A N 1
ATOM 710 C CA . LYS A 1 89 ? -16.912 -11.483 -0.211 1.00 89.69 89 LYS A CA 1
ATOM 711 C C . LYS A 1 89 ? -17.976 -11.104 -1.238 1.00 89.69 89 LYS A C 1
ATOM 713 O O . LYS A 1 89 ? -19.088 -11.616 -1.162 1.00 89.69 89 LYS A O 1
ATOM 718 N N . LEU A 1 90 ? -17.664 -10.195 -2.161 1.00 88.75 90 LEU A N 1
ATOM 719 C CA . LEU A 1 90 ? -18.597 -9.792 -3.201 1.00 88.75 90 LEU A CA 1
ATOM 720 C C . LEU A 1 90 ? -18.697 -10.915 -4.233 1.00 88.75 90 LEU A C 1
ATOM 722 O O . LEU A 1 90 ? -17.709 -11.301 -4.858 1.00 88.75 90 LEU A O 1
ATOM 726 N N . VAL A 1 91 ? -19.908 -11.435 -4.414 1.00 83.44 91 VAL A N 1
ATOM 727 C CA . VAL A 1 91 ? -20.215 -12.353 -5.509 1.00 83.44 91 VAL A CA 1
ATOM 728 C C . VAL A 1 91 ? -20.448 -11.505 -6.752 1.00 83.44 91 VAL A C 1
ATOM 730 O O . VAL A 1 91 ? -21.471 -10.838 -6.878 1.00 83.44 91 VAL A O 1
ATOM 733 N N . LEU A 1 92 ? -19.468 -11.496 -7.651 1.00 83.94 92 LEU A N 1
ATOM 734 C CA . LEU A 1 92 ? -19.582 -10.819 -8.937 1.00 83.94 92 LEU A CA 1
ATOM 735 C C . LEU A 1 92 ? -20.187 -11.780 -9.957 1.00 83.94 92 LEU A C 1
ATOM 737 O O . LEU A 1 92 ? -19.602 -12.824 -10.252 1.00 83.94 92 LEU A O 1
ATOM 741 N N . HIS A 1 93 ? -21.347 -11.410 -10.493 1.00 82.94 93 HIS A N 1
ATOM 742 C CA . HIS A 1 93 ? -21.962 -12.086 -11.628 1.00 82.94 93 HIS A CA 1
ATOM 743 C C . HIS A 1 93 ? -21.569 -11.342 -12.906 1.00 82.94 93 HIS A C 1
ATOM 745 O O . HIS A 1 93 ? -22.334 -10.553 -13.451 1.00 82.94 93 HIS A O 1
ATOM 751 N N . ASP A 1 94 ? -20.327 -11.545 -13.331 1.00 82.69 94 ASP A N 1
ATOM 752 C CA . ASP A 1 94 ? -19.776 -10.931 -14.535 1.00 82.69 94 ASP A CA 1
ATOM 753 C C . ASP A 1 94 ? -19.406 -12.040 -15.536 1.00 82.69 94 ASP A C 1
ATOM 755 O O . ASP A 1 94 ? -18.487 -12.821 -15.262 1.00 82.69 94 ASP A O 1
ATOM 759 N N . PRO A 1 95 ? -20.129 -12.152 -16.670 1.00 83.25 95 PRO A N 1
ATOM 760 C CA . PRO A 1 95 ? -19.885 -13.184 -17.675 1.00 83.25 95 PRO A CA 1
ATOM 761 C C . PRO A 1 95 ? -18.544 -13.012 -18.406 1.00 83.25 95 PRO A C 1
ATOM 763 O O . PRO A 1 95 ? -18.114 -13.935 -19.092 1.00 83.25 95 PRO A O 1
ATOM 766 N N . PHE A 1 96 ? -17.869 -11.871 -18.243 1.00 84.31 96 PHE A N 1
ATOM 767 C CA . PHE A 1 96 ? -16.558 -11.583 -18.824 1.00 84.31 96 PHE A CA 1
ATOM 768 C C . PHE A 1 96 ? -15.431 -11.593 -17.780 1.00 84.31 96 PHE A C 1
ATOM 770 O O . PHE A 1 96 ? -14.297 -11.216 -18.087 1.00 84.31 96 PHE A O 1
ATOM 777 N N . LEU A 1 97 ? -15.707 -12.032 -16.545 1.00 83.25 97 LEU A N 1
ATOM 778 C CA . LEU A 1 97 ? -14.714 -12.055 -15.477 1.00 83.25 97 LEU A CA 1
ATOM 779 C C . LEU A 1 97 ? -13.623 -13.098 -15.743 1.00 83.25 97 LEU A C 1
ATOM 781 O O . LEU A 1 97 ? -13.792 -14.290 -15.486 1.00 83.25 97 LEU A O 1
ATOM 785 N N . VAL A 1 98 ? -12.453 -12.620 -16.155 1.00 82.75 98 VAL A N 1
ATOM 786 C CA . VAL A 1 98 ? -11.223 -13.414 -16.233 1.00 82.75 98 VAL A CA 1
ATOM 787 C C . VAL A 1 98 ? -10.533 -13.375 -14.867 1.00 82.75 98 VAL A C 1
ATOM 789 O O . VAL A 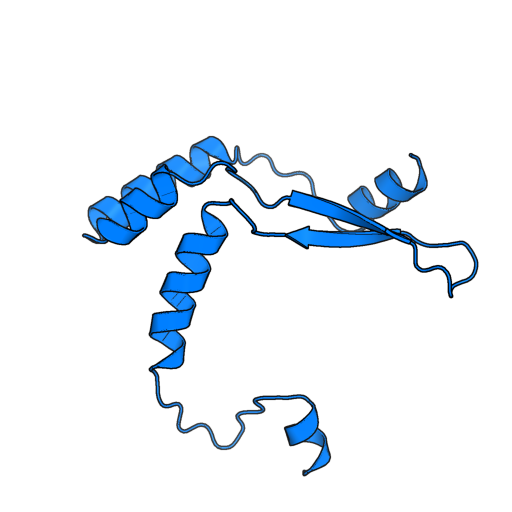1 98 ? -9.986 -12.346 -14.468 1.00 82.75 98 VAL A O 1
ATOM 792 N N . ARG A 1 99 ? -10.557 -14.484 -14.116 1.00 80.25 99 ARG A N 1
ATOM 793 C CA . ARG A 1 99 ? -9.960 -14.559 -12.765 1.00 80.25 99 ARG A CA 1
ATOM 794 C C . ARG A 1 99 ? -8.463 -14.831 -12.818 1.00 80.25 99 ARG A C 1
ATOM 796 O O . ARG A 1 99 ? -7.731 -14.485 -11.892 1.00 80.25 99 ARG A O 1
ATOM 803 N N . SER A 1 100 ? -8.010 -15.479 -13.883 1.00 80.19 100 SER A N 1
ATOM 804 C CA . SER A 1 100 ? -6.626 -15.890 -14.066 1.00 80.19 100 SER A CA 1
ATOM 805 C C . SER A 1 100 ? -6.255 -15.959 -15.545 1.00 80.19 100 SER A C 1
ATOM 807 O O . SER A 1 100 ? -7.112 -16.121 -16.411 1.00 80.19 100 SER A O 1
ATOM 809 N N . SER A 1 101 ? -4.956 -15.918 -15.849 1.00 77.81 101 SER A N 1
ATOM 810 C CA . SER A 1 101 ? -4.474 -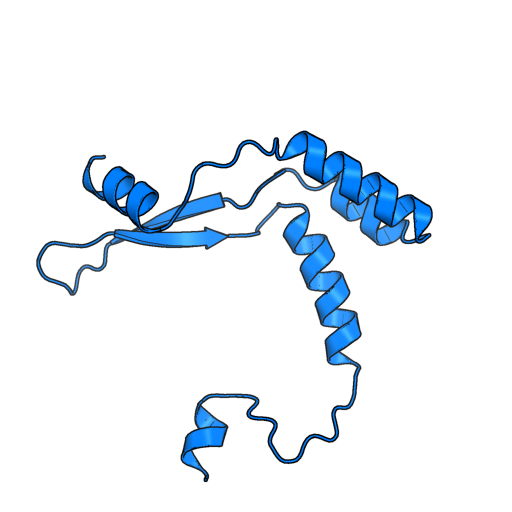16.104 -17.223 1.00 77.81 101 SER A CA 1
ATOM 811 C C . SER A 1 101 ? -4.815 -17.482 -17.801 1.00 77.81 101 SER A C 1
ATOM 813 O O . SER A 1 101 ? -4.808 -17.645 -19.014 1.00 77.81 101 SER A O 1
ATOM 815 N N . THR A 1 102 ? -5.116 -18.475 -16.958 1.00 80.31 102 THR A N 1
ATOM 816 C CA . THR A 1 102 ? -5.588 -19.793 -17.405 1.00 80.31 102 THR A CA 1
ATOM 817 C C . THR A 1 102 ? -7.036 -19.791 -17.876 1.00 80.31 102 THR A C 1
ATOM 819 O O . THR A 1 102 ? -7.394 -20.665 -18.659 1.00 80.31 102 THR A O 1
ATOM 822 N N . ASP A 1 103 ? -7.854 -18.828 -17.447 1.00 78.31 103 ASP A N 1
ATOM 823 C CA . ASP A 1 103 ? -9.237 -18.716 -17.928 1.00 78.31 103 ASP A CA 1
ATOM 824 C C . ASP A 1 103 ? -9.264 -18.227 -19.379 1.00 78.31 103 ASP A C 1
ATOM 826 O O . ASP A 1 103 ? -10.119 -18.637 -20.154 1.00 78.31 103 ASP A O 1
ATOM 830 N N . TRP A 1 104 ? -8.268 -17.423 -19.767 1.00 66.69 104 TRP A N 1
ATOM 831 C CA . TRP A 1 104 ? -8.093 -16.966 -21.144 1.00 66.69 104 TRP A CA 1
ATOM 832 C C . TRP A 1 104 ? -7.781 -18.107 -22.118 1.00 66.69 104 TRP A C 1
ATOM 834 O O . TRP A 1 104 ? -8.297 -18.118 -23.223 1.00 66.69 104 TRP A O 1
ATOM 844 N N . CYS A 1 105 ? -6.982 -19.101 -21.715 1.00 65.88 105 CYS A N 1
ATOM 845 C CA . CYS A 1 105 ? -6.625 -20.227 -22.590 1.00 65.88 105 CYS A CA 1
ATOM 846 C C . CYS A 1 105 ? -7.776 -21.221 -22.841 1.00 65.88 105 CYS A C 1
ATOM 848 O O . CYS A 1 105 ? -7.551 -22.245 -23.483 1.00 65.88 105 CYS A O 1
ATOM 850 N N . LYS A 1 106 ? -8.962 -20.980 -22.272 1.00 59.09 106 LYS A N 1
ATOM 851 C CA . LYS A 1 106 ? -10.152 -21.834 -22.406 1.00 59.09 106 LYS A CA 1
ATOM 852 C C . LYS A 1 106 ? -11.271 -21.185 -23.232 1.00 59.09 106 LYS A C 1
ATOM 854 O O . LYS A 1 106 ? -12.303 -21.828 -23.415 1.00 59.09 106 LYS A O 1
ATOM 859 N N . LEU A 1 107 ? -11.071 -19.941 -23.673 1.00 56.50 107 LEU A N 1
ATOM 860 C CA . LEU A 1 107 ? -11.883 -19.243 -24.675 1.00 56.50 107 LEU A CA 1
ATOM 861 C C . LEU A 1 107 ? -11.270 -19.463 -26.061 1.00 56.50 107 LEU A C 1
ATOM 863 O O . LEU A 1 107 ? -12.062 -19.564 -27.020 1.00 56.50 107 LEU A O 1
#